Protein AF-A0A7S0JKM4-F1 (afdb_monomer)

Radius of gyration: 18.08 Å; Cα contacts (8 Å, |Δi|>4): 110; chains: 1; bounding box: 40×35×52 Å

Sequence (111 aa):
ELDNLFEAEGPIAHAQELAADAFGAEHTYFLVNGSTSGVIAAILACVKLWLYSLGSHGIAERAVPAVLLPRNAHRSALHALVSSGARPVWLTPEYDETSGLPLGVSAEAVR

Solvent-accessible surface area (backbone atoms only — not comparable to full-atom values): 6849 Å² total; per-residue (Å²): 132,91,66,44,88,94,66,47,78,46,71,57,36,54,52,25,52,54,46,7,65,75,71,74,42,97,72,48,81,89,70,93,66,52,68,50,52,51,49,25,51,52,49,41,50,53,51,51,51,54,57,58,73,60,48,90,74,60,72,54,98,73,80,65,51,72,43,82,42,52,68,84,57,57,71,40,56,54,50,24,30,69,75,58,64,36,44,78,43,77,37,77,52,49,60,40,89,87,79,67,45,75,46,70,75,56,75,74,80,74,109

Structure (mmCIF, N/CA/C/O backbone):
data_AF-A0A7S0JKM4-F1
#
_entry.id   AF-A0A7S0JKM4-F1
#
loop_
_atom_site.group_PDB
_atom_site.id
_atom_site.type_symbol
_atom_site.label_atom_id
_atom_site.label_alt_id
_atom_site.label_comp_id
_atom_site.label_asym_id
_atom_site.label_entity_id
_atom_site.label_seq_id
_atom_site.pdbx_PDB_ins_code
_atom_site.Cartn_x
_atom_site.Cartn_y
_atom_site.Cartn_z
_atom_site.occupancy
_atom_site.B_iso_or_equiv
_atom_site.auth_seq_id
_atom_site.auth_comp_id
_atom_site.auth_asym_id
_atom_site.auth_atom_id
_atom_site.pdbx_PDB_model_num
ATOM 1 N N . GLU A 1 1 ? -18.509 12.571 22.315 1.00 69.44 1 GLU A N 1
ATOM 2 C CA . GLU A 1 1 ? -17.187 12.989 22.827 1.00 69.44 1 GLU A CA 1
ATOM 3 C C . GLU A 1 1 ? -16.189 13.055 21.682 1.00 69.44 1 GLU A C 1
ATOM 5 O O . GLU A 1 1 ? -16.500 12.568 20.600 1.00 69.44 1 GLU A O 1
ATOM 10 N N . LEU A 1 2 ? -15.050 13.712 21.901 1.00 84.94 2 LEU A N 1
ATOM 11 C CA . LEU A 1 2 ? -13.910 13.688 20.981 1.00 84.94 2 LEU A CA 1
ATOM 12 C C . LEU A 1 2 ? -13.167 12.354 21.146 1.00 84.94 2 LEU A C 1
ATOM 14 O O . LEU A 1 2 ? -13.077 11.847 22.258 1.00 84.94 2 LEU A O 1
ATOM 18 N N . ASP A 1 3 ? -12.660 11.810 20.045 1.00 93.44 3 ASP A N 1
ATOM 19 C CA . ASP A 1 3 ? -12.012 10.493 19.963 1.00 93.44 3 ASP A CA 1
ATOM 20 C C . ASP A 1 3 ? -10.525 10.643 19.602 1.00 93.44 3 ASP A C 1
ATOM 22 O O . ASP A 1 3 ? -10.103 11.695 19.104 1.00 93.44 3 ASP A O 1
ATOM 26 N N . ASN A 1 4 ? -9.729 9.602 19.846 1.00 94.00 4 ASN A N 1
ATOM 27 C CA . ASN A 1 4 ? -8.301 9.569 19.552 1.00 94.00 4 ASN A CA 1
ATOM 28 C C . ASN A 1 4 ? -8.030 8.729 18.299 1.00 94.00 4 ASN A C 1
ATOM 30 O O . ASN A 1 4 ? -8.201 7.521 18.302 1.00 94.00 4 ASN A O 1
ATOM 34 N N . LEU A 1 5 ? -7.512 9.344 17.234 1.00 93.38 5 LEU A N 1
ATOM 35 C CA . LEU A 1 5 ? -7.213 8.638 15.982 1.00 93.38 5 LEU A CA 1
ATOM 36 C C . LEU A 1 5 ? -6.232 7.459 16.148 1.00 93.38 5 LEU A C 1
ATOM 38 O O . LEU A 1 5 ? -6.315 6.489 15.401 1.00 93.38 5 LEU A O 1
ATOM 42 N N . PHE A 1 6 ? -5.282 7.548 17.085 1.00 90.56 6 PHE A N 1
ATOM 43 C CA . PHE A 1 6 ? -4.260 6.509 17.276 1.00 90.56 6 PHE A CA 1
ATOM 44 C C . PHE A 1 6 ? -4.768 5.293 18.060 1.00 90.56 6 PHE A C 1
ATOM 46 O O . PHE A 1 6 ? -4.123 4.248 18.042 1.00 90.56 6 PHE A O 1
ATOM 53 N N . GLU A 1 7 ? -5.906 5.443 18.731 1.00 93.25 7 GLU A N 1
ATOM 54 C CA . GLU A 1 7 ? -6.568 4.432 19.551 1.00 93.25 7 GLU A CA 1
ATOM 55 C C . GLU A 1 7 ? -8.074 4.687 19.445 1.00 93.25 7 GLU A C 1
ATOM 57 O O . GLU A 1 7 ? -8.722 5.150 20.379 1.00 93.25 7 GLU A O 1
ATOM 62 N N . ALA A 1 8 ? -8.590 4.523 18.226 1.00 94.25 8 ALA A N 1
ATOM 63 C CA . ALA A 1 8 ? -9.966 4.864 17.910 1.00 94.25 8 ALA A CA 1
ATOM 64 C C . ALA A 1 8 ? -10.910 3.831 18.532 1.00 94.25 8 ALA A C 1
ATOM 66 O O . ALA A 1 8 ? -10.847 2.651 18.184 1.00 94.25 8 ALA A O 1
ATOM 67 N N . GLU A 1 9 ? -11.810 4.289 19.402 1.00 95.19 9 GLU A N 1
ATOM 68 C CA . GLU A 1 9 ? -12.798 3.429 20.075 1.00 95.19 9 GLU A CA 1
ATOM 69 C C . GLU A 1 9 ? -14.242 3.925 19.904 1.00 95.19 9 GLU A C 1
ATOM 71 O O . GLU A 1 9 ? -15.188 3.170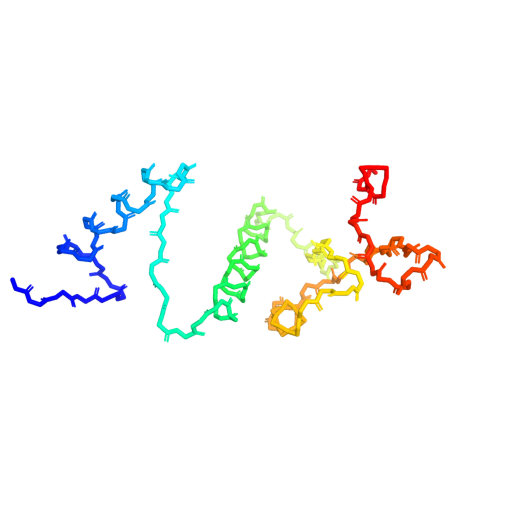 20.124 1.00 95.19 9 GLU A O 1
ATOM 76 N N . GLY A 1 10 ? -14.437 5.187 19.509 1.00 95.56 10 GLY A N 1
ATOM 77 C CA . GLY A 1 10 ? -15.752 5.819 19.430 1.00 95.56 10 GLY A CA 1
ATOM 78 C C . GLY A 1 10 ? -16.121 6.253 18.007 1.00 95.56 10 GLY A C 1
ATOM 79 O O . GLY A 1 10 ? -16.145 5.427 17.091 1.00 95.56 10 GLY A O 1
ATOM 80 N N . PRO A 1 11 ? -16.476 7.535 17.782 1.00 97.00 11 PRO A N 1
ATOM 81 C CA . PRO A 1 11 ? -16.954 7.997 16.481 1.00 97.00 11 PRO A CA 1
ATOM 82 C C . PRO A 1 11 ? -15.953 7.791 15.335 1.00 97.00 11 PRO A C 1
ATOM 84 O O . PRO A 1 11 ? -16.394 7.650 14.195 1.00 97.00 11 PRO A O 1
ATOM 87 N N . ILE A 1 12 ? -14.637 7.760 15.594 1.00 97.56 12 ILE A N 1
ATOM 88 C CA . ILE A 1 12 ? -13.638 7.484 14.549 1.00 97.56 12 ILE A CA 1
ATOM 89 C C . ILE A 1 12 ? -13.657 5.999 14.176 1.00 97.56 12 ILE A C 1
ATOM 91 O O . ILE A 1 12 ? -13.674 5.687 12.986 1.00 97.56 12 ILE A O 1
ATOM 95 N N . ALA A 1 13 ? -13.717 5.095 15.161 1.00 97.25 13 ALA A N 1
ATOM 96 C CA . ALA A 1 13 ? -13.805 3.655 14.913 1.00 97.25 13 ALA A CA 1
ATOM 97 C C . ALA A 1 13 ? -15.055 3.314 14.095 1.00 97.25 13 ALA A C 1
ATOM 99 O O . ALA A 1 13 ? -14.962 2.674 13.049 1.00 97.25 13 ALA A O 1
ATOM 100 N N . HIS A 1 14 ? -16.205 3.862 14.495 1.00 97.62 14 HIS A N 1
ATOM 101 C CA . HIS A 1 14 ? -17.451 3.672 13.759 1.00 97.62 14 HIS A CA 1
ATOM 102 C C . HIS A 1 14 ? -17.385 4.237 12.330 1.00 97.62 14 HIS A C 1
ATOM 104 O O . HIS A 1 14 ? -17.852 3.614 11.378 1.00 97.62 14 HIS A O 1
ATOM 110 N N . ALA A 1 15 ? -16.765 5.405 12.138 1.00 97.56 15 ALA A N 1
ATOM 111 C CA . ALA A 1 15 ? -16.575 5.963 10.801 1.00 97.56 15 ALA A CA 1
ATOM 112 C C . ALA A 1 15 ? -15.644 5.100 9.929 1.00 97.56 15 ALA A C 1
ATOM 114 O O . ALA A 1 15 ? -15.858 5.002 8.720 1.00 97.56 15 ALA A O 1
ATOM 115 N N . GLN A 1 16 ? -14.632 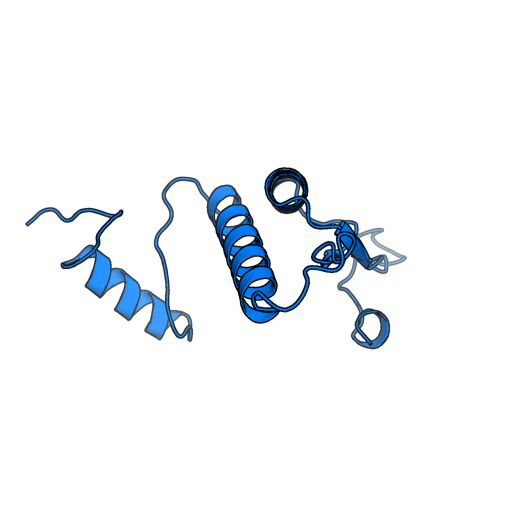4.463 10.523 1.00 98.06 16 GLN A N 1
ATOM 116 C CA . GLN A 1 16 ? -13.753 3.517 9.837 1.00 98.06 16 GLN A CA 1
ATOM 117 C C . GLN A 1 16 ? -14.478 2.220 9.444 1.00 98.06 16 GLN A C 1
ATOM 119 O O . GLN A 1 16 ? -14.238 1.726 8.344 1.00 98.06 16 GLN A O 1
ATOM 124 N N . GLU A 1 17 ? -15.383 1.703 10.281 1.00 98.44 17 GLU A N 1
ATOM 125 C CA . GLU A 1 17 ? -16.257 0.562 9.947 1.00 98.44 17 GLU A CA 1
ATOM 126 C C . GLU A 1 17 ? -17.170 0.894 8.762 1.00 98.44 17 GLU A C 1
ATOM 128 O O . GLU A 1 17 ? -17.167 0.187 7.757 1.00 98.44 17 GLU A O 1
ATOM 133 N N . LEU A 1 18 ? -17.871 2.033 8.821 1.00 98.69 18 LEU A N 1
ATOM 134 C CA . LEU A 1 18 ? -18.725 2.495 7.721 1.00 98.69 18 LEU A CA 1
ATOM 135 C C . LEU A 1 18 ? -17.935 2.702 6.423 1.00 98.69 18 LEU A C 1
ATOM 137 O O . LEU A 1 18 ? -18.433 2.419 5.333 1.00 98.69 18 LEU A O 1
ATOM 141 N N . ALA A 1 19 ? -16.703 3.205 6.518 1.00 98.50 19 ALA A N 1
ATOM 142 C CA . ALA A 1 19 ? -15.831 3.348 5.360 1.00 98.50 19 ALA A CA 1
ATOM 143 C C . ALA A 1 19 ? -15.392 1.983 4.806 1.00 98.50 19 ALA A C 1
ATOM 145 O O . ALA A 1 19 ? -15.367 1.813 3.589 1.00 98.50 19 ALA A O 1
ATOM 146 N N . ALA A 1 20 ? -15.085 1.009 5.667 1.00 98.62 20 ALA A N 1
ATOM 147 C CA . ALA A 1 20 ? -14.757 -0.351 5.246 1.00 98.62 20 ALA A CA 1
ATOM 148 C C . ALA A 1 20 ? -15.916 -0.984 4.460 1.00 98.62 20 ALA A C 1
ATOM 150 O O . ALA A 1 20 ? -15.693 -1.466 3.348 1.00 98.62 20 ALA A O 1
ATOM 151 N N . ASP A 1 21 ? -17.147 -0.848 4.958 1.00 98.62 21 ASP A N 1
ATOM 152 C CA . ASP A 1 21 ? -18.358 -1.294 4.261 1.00 98.62 21 ASP A CA 1
ATOM 153 C C . ASP A 1 21 ? -18.541 -0.578 2.916 1.00 98.62 21 ASP A C 1
ATOM 155 O O . ASP A 1 21 ? -18.803 -1.210 1.891 1.00 98.62 21 ASP A O 1
ATOM 159 N N . ALA A 1 22 ? -18.361 0.746 2.889 1.00 98.69 22 ALA A N 1
ATOM 160 C CA . ALA A 1 22 ? -18.532 1.547 1.678 1.00 98.69 22 ALA A CA 1
ATOM 161 C C . ALA A 1 22 ? -17.497 1.226 0.585 1.00 98.69 22 ALA A C 1
ATOM 163 O O . ALA A 1 22 ? -17.820 1.283 -0.603 1.00 98.69 22 ALA A O 1
ATOM 164 N N . PHE A 1 23 ? -16.259 0.900 0.969 1.00 98.00 23 PHE A N 1
ATOM 165 C CA . PHE A 1 23 ? -15.170 0.580 0.038 1.00 98.00 23 PHE A CA 1
ATOM 166 C C . PHE A 1 23 ? -15.003 -0.923 -0.226 1.00 98.00 23 PHE A C 1
ATOM 168 O O . PHE A 1 23 ? -14.186 -1.296 -1.069 1.00 98.00 23 PHE A O 1
ATOM 175 N N . GLY A 1 24 ? -15.767 -1.783 0.456 1.00 98.25 24 GLY A N 1
ATOM 176 C CA . GLY A 1 24 ? -15.666 -3.238 0.328 1.00 98.25 24 GLY A CA 1
ATOM 177 C C . GLY A 1 24 ? -14.347 -3.805 0.864 1.00 98.25 24 GLY A C 1
ATOM 178 O O . GLY A 1 24 ? -13.802 -4.743 0.284 1.00 98.25 24 GLY A O 1
ATOM 179 N N . ALA A 1 25 ? -13.810 -3.216 1.934 1.00 98.06 25 ALA A N 1
ATOM 180 C CA . ALA A 1 25 ? -12.582 -3.656 2.594 1.00 98.06 25 ALA A CA 1
ATOM 181 C C . ALA A 1 25 ? -12.892 -4.374 3.916 1.00 98.06 25 ALA A C 1
ATOM 183 O O . ALA A 1 25 ? -13.885 -4.075 4.564 1.00 98.06 25 ALA A O 1
ATOM 184 N N . GLU A 1 26 ? -12.010 -5.277 4.356 1.00 98.00 26 GLU A N 1
ATOM 185 C CA . GLU A 1 26 ? -12.120 -5.900 5.689 1.00 98.00 26 GLU A CA 1
ATOM 186 C C . GLU A 1 26 ? -11.900 -4.869 6.809 1.00 98.00 26 GLU A C 1
ATOM 188 O O . GLU A 1 26 ? -12.604 -4.862 7.813 1.00 98.00 26 GLU A O 1
ATOM 193 N N . HIS A 1 27 ? -10.951 -3.950 6.605 1.00 96.94 27 HIS A N 1
ATOM 194 C CA . HIS A 1 27 ? -10.652 -2.858 7.524 1.00 96.94 27 HIS A CA 1
ATOM 195 C C . HIS A 1 27 ? -10.291 -1.586 6.752 1.00 96.94 27 HIS A C 1
ATOM 197 O O . HIS A 1 27 ? -9.611 -1.641 5.726 1.00 96.94 27 HIS A O 1
ATOM 203 N N . THR A 1 28 ? -10.683 -0.427 7.286 1.00 97.38 28 THR A N 1
ATOM 204 C CA . THR A 1 28 ? -10.234 0.892 6.818 1.00 97.38 28 THR A CA 1
ATOM 205 C C . THR A 1 28 ? -9.568 1.645 7.961 1.00 97.38 28 THR A C 1
ATOM 207 O O . THR A 1 28 ? -10.074 1.648 9.078 1.00 97.38 28 THR A O 1
ATOM 210 N N . TYR A 1 29 ? -8.450 2.316 7.673 1.00 96.44 29 TYR A N 1
ATOM 211 C CA . TYR A 1 29 ? -7.749 3.194 8.611 1.00 96.44 29 TYR A CA 1
ATOM 212 C C . TYR A 1 29 ? -7.711 4.618 8.073 1.00 96.44 29 TYR A C 1
ATOM 214 O O . TYR A 1 29 ? -7.337 4.844 6.920 1.00 96.44 29 TYR A O 1
ATOM 222 N N . PHE A 1 30 ? -8.077 5.589 8.908 1.00 97.00 30 PHE A N 1
ATOM 223 C CA . PHE A 1 30 ? -7.989 6.997 8.538 1.00 97.00 30 PHE A CA 1
ATOM 224 C C . PHE A 1 30 ? -6.564 7.517 8.708 1.00 97.00 30 PHE A C 1
ATOM 226 O O . PHE A 1 30 ? -5.872 7.227 9.681 1.00 97.00 30 PHE A O 1
ATOM 233 N N . LEU A 1 31 ? -6.116 8.304 7.731 1.00 96.38 31 LEU A N 1
ATOM 234 C CA . LEU A 1 31 ? -4.761 8.835 7.665 1.00 96.38 31 LEU A CA 1
ATOM 235 C C . LEU A 1 31 ? -4.816 10.353 7.543 1.00 96.38 31 LEU A C 1
ATOM 237 O O . LEU A 1 31 ? -5.515 10.890 6.689 1.00 96.38 31 LEU A O 1
ATOM 241 N N . VAL A 1 32 ? -4.015 11.042 8.353 1.00 96.06 32 VAL A N 1
ATOM 242 C CA . VAL A 1 32 ? -3.940 12.516 8.365 1.00 96.06 32 VAL A CA 1
ATOM 243 C C . VAL A 1 32 ? -2.719 13.071 7.629 1.00 96.06 32 VAL A C 1
ATOM 245 O O . VAL A 1 32 ? -2.555 14.281 7.539 1.00 96.06 32 VAL A O 1
ATOM 248 N N . ASN A 1 33 ? -1.865 12.201 7.077 1.00 96.38 33 ASN A N 1
ATOM 249 C CA . ASN A 1 33 ? -0.633 12.586 6.375 1.00 96.38 33 ASN A CA 1
ATOM 250 C C . ASN A 1 33 ? -0.603 12.097 4.911 1.00 96.38 33 ASN A C 1
ATOM 252 O O . ASN A 1 33 ? 0.447 11.779 4.343 1.00 96.38 33 ASN A O 1
ATOM 256 N N . GLY A 1 34 ? -1.795 12.028 4.309 1.00 96.50 34 GLY A N 1
ATOM 257 C CA . GLY A 1 34 ? -2.022 11.648 2.917 1.00 96.50 34 GLY A CA 1
ATOM 258 C C . GLY A 1 34 ? -1.651 10.199 2.581 1.00 96.50 34 GLY A C 1
ATOM 259 O O . GLY A 1 34 ? -1.236 9.404 3.426 1.00 96.50 34 GLY A O 1
ATOM 260 N N . SER A 1 35 ? -1.764 9.846 1.299 1.00 97.44 35 SER A N 1
ATOM 261 C CA . SER A 1 35 ? -1.484 8.483 0.824 1.00 97.44 35 SER A CA 1
ATOM 262 C C . SER A 1 35 ? -0.028 8.061 1.033 1.00 97.44 35 SER A C 1
ATOM 264 O O . SER A 1 35 ? 0.256 6.873 1.158 1.00 97.44 35 SER A O 1
ATOM 266 N N . THR A 1 36 ? 0.906 9.016 1.113 1.00 97.81 36 THR A N 1
ATOM 267 C CA . THR A 1 36 ? 2.324 8.740 1.387 1.00 97.81 36 THR A CA 1
ATOM 268 C C . THR A 1 36 ? 2.509 7.953 2.682 1.00 97.81 36 THR A C 1
ATOM 270 O O . THR A 1 36 ? 3.194 6.931 2.655 1.00 97.81 36 THR A O 1
ATOM 273 N N . SER A 1 37 ? 1.886 8.373 3.792 1.00 97.25 37 SER A N 1
ATOM 274 C CA . SER A 1 37 ? 2.004 7.635 5.057 1.00 97.25 37 SER A CA 1
ATOM 275 C C . SER A 1 37 ? 1.324 6.271 4.989 1.00 97.25 37 SER A C 1
ATOM 277 O O . SER A 1 37 ? 1.844 5.316 5.555 1.00 97.25 37 SER A O 1
ATOM 279 N N . GLY A 1 38 ? 0.212 6.163 4.256 1.00 97.69 38 GLY A N 1
ATOM 280 C CA . GLY A 1 38 ? -0.504 4.900 4.060 1.00 97.69 38 GLY A CA 1
ATOM 281 C C . GLY A 1 38 ? 0.325 3.856 3.319 1.00 97.69 38 GLY A C 1
ATOM 282 O O .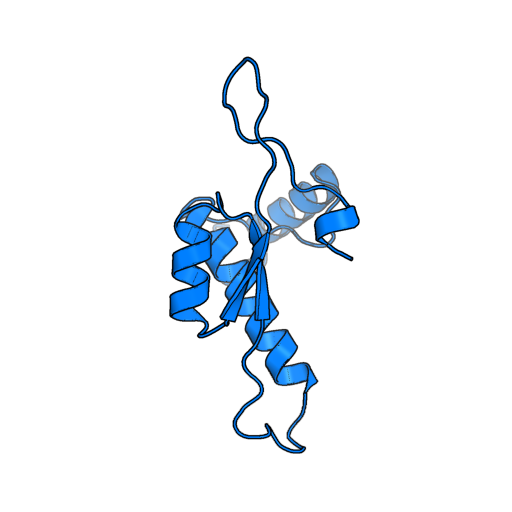 GLY A 1 38 ? 0.475 2.739 3.802 1.00 97.69 38 GLY A O 1
ATOM 283 N N . VAL A 1 39 ? 0.937 4.235 2.190 1.00 98.19 39 VAL A N 1
ATOM 284 C CA . VAL A 1 39 ? 1.812 3.334 1.417 1.00 98.19 39 VAL A CA 1
ATOM 285 C C . VAL A 1 39 ? 3.013 2.883 2.250 1.00 98.19 39 VAL A C 1
ATOM 287 O O . VAL A 1 39 ? 3.364 1.704 2.232 1.00 98.19 39 VAL A O 1
ATOM 290 N N . ILE A 1 40 ? 3.630 3.801 3.001 1.00 98.38 40 ILE A N 1
ATOM 291 C CA . ILE A 1 40 ? 4.769 3.473 3.867 1.00 98.38 40 ILE A CA 1
ATOM 292 C C . ILE A 1 40 ? 4.347 2.503 4.977 1.00 98.38 40 ILE A C 1
ATOM 294 O O . ILE A 1 40 ? 5.003 1.478 5.162 1.00 98.38 40 ILE A O 1
ATOM 298 N N . ALA A 1 41 ? 3.246 2.791 5.677 1.00 97.44 41 ALA A N 1
ATOM 299 C CA . ALA A 1 41 ? 2.728 1.939 6.745 1.00 97.44 41 ALA A CA 1
ATOM 300 C C . ALA A 1 41 ? 2.363 0.538 6.234 1.00 97.44 41 ALA A C 1
ATOM 302 O O . ALA A 1 41 ? 2.766 -0.451 6.845 1.00 97.44 41 ALA A O 1
ATOM 303 N N . ALA A 1 42 ? 1.679 0.448 5.089 1.00 97.31 42 ALA A N 1
ATOM 304 C CA . ALA A 1 42 ? 1.283 -0.821 4.484 1.00 97.31 42 ALA A CA 1
ATOM 305 C C . ALA A 1 42 ? 2.497 -1.698 4.138 1.00 97.31 42 ALA A C 1
ATOM 307 O O . ALA A 1 42 ? 2.558 -2.857 4.542 1.00 97.31 42 ALA A O 1
ATOM 308 N N . ILE A 1 43 ? 3.502 -1.142 3.450 1.00 98.00 43 ILE A N 1
ATOM 309 C CA . ILE A 1 43 ? 4.708 -1.898 3.080 1.00 98.00 43 ILE A CA 1
ATOM 310 C C . ILE A 1 43 ? 5.484 -2.336 4.331 1.00 98.00 43 ILE A C 1
ATOM 312 O O . ILE A 1 43 ? 5.886 -3.496 4.416 1.00 98.00 43 ILE A O 1
ATOM 316 N N . LEU A 1 44 ? 5.670 -1.450 5.318 1.00 97.50 44 LEU A N 1
ATOM 317 C CA . LEU A 1 44 ? 6.367 -1.794 6.564 1.00 97.50 44 LEU A CA 1
ATOM 318 C C . LEU A 1 44 ? 5.649 -2.906 7.337 1.00 97.50 44 LEU A C 1
ATOM 320 O O . LEU A 1 44 ? 6.305 -3.835 7.810 1.00 97.50 44 LEU A O 1
ATOM 324 N N . ALA A 1 45 ? 4.319 -2.836 7.442 1.00 96.44 45 ALA A N 1
ATOM 325 C CA . ALA A 1 45 ? 3.515 -3.857 8.104 1.00 96.44 45 ALA A CA 1
ATOM 326 C C . ALA A 1 45 ? 3.642 -5.215 7.398 1.00 96.44 45 ALA A C 1
ATOM 328 O O . ALA A 1 45 ? 3.951 -6.210 8.053 1.00 96.44 45 ALA A O 1
ATOM 329 N N . CYS A 1 46 ? 3.504 -5.253 6.068 1.00 95.81 46 CYS A N 1
ATOM 330 C CA . CYS A 1 46 ? 3.644 -6.484 5.286 1.00 95.81 46 CYS A CA 1
ATOM 331 C C . CYS A 1 46 ? 5.044 -7.098 5.406 1.00 95.81 46 CYS A C 1
ATOM 333 O O . CYS A 1 46 ? 5.167 -8.302 5.624 1.00 95.81 46 CYS A O 1
ATOM 335 N N . VAL A 1 47 ? 6.103 -6.285 5.316 1.00 95.12 47 VAL A N 1
ATOM 336 C CA . VAL A 1 47 ? 7.486 -6.765 5.477 1.00 95.12 47 VAL A CA 1
ATOM 337 C C . VAL A 1 47 ? 7.705 -7.334 6.878 1.00 95.12 47 VAL A C 1
ATOM 339 O O . VAL A 1 47 ? 8.280 -8.411 7.026 1.00 95.12 47 VAL A O 1
ATOM 342 N N . LYS A 1 48 ? 7.212 -6.645 7.912 1.00 92.44 48 LYS A N 1
ATOM 343 C CA . LYS A 1 48 ? 7.318 -7.094 9.303 1.00 92.44 48 LYS A CA 1
ATOM 344 C C . LYS A 1 48 ? 6.578 -8.416 9.531 1.00 92.44 48 LYS A C 1
ATOM 346 O O . LYS A 1 48 ? 7.136 -9.322 10.142 1.00 92.44 48 LYS A O 1
ATOM 351 N N . LEU A 1 49 ? 5.357 -8.549 9.010 1.00 91.94 49 LEU A N 1
ATOM 352 C CA . LEU A 1 49 ? 4.574 -9.787 9.083 1.00 91.94 49 LEU A CA 1
ATOM 353 C C . LEU A 1 49 ? 5.255 -10.938 8.336 1.00 91.94 49 LEU A C 1
ATOM 355 O O . LEU A 1 49 ? 5.333 -12.044 8.867 1.00 91.94 49 LEU A O 1
ATOM 359 N N . TRP A 1 50 ? 5.804 -10.675 7.147 1.00 90.69 50 TRP A N 1
ATOM 360 C CA . TRP A 1 50 ? 6.568 -11.670 6.396 1.00 90.69 50 TRP A CA 1
ATOM 361 C C . TRP A 1 50 ? 7.778 -12.165 7.193 1.00 90.69 50 TRP A C 1
ATOM 363 O O . TRP A 1 50 ? 7.962 -13.372 7.334 1.00 90.69 50 TRP A O 1
ATOM 373 N N . LEU A 1 51 ? 8.548 -11.252 7.796 1.00 87.31 51 LEU A N 1
ATOM 374 C CA . LEU A 1 51 ? 9.679 -11.607 8.657 1.00 87.31 51 LEU A CA 1
ATOM 375 C C . LEU A 1 51 ? 9.243 -12.451 9.863 1.00 87.31 51 LEU A C 1
ATOM 377 O O . LEU A 1 51 ? 9.899 -13.441 10.174 1.00 87.31 51 LEU A O 1
ATOM 381 N N . TYR A 1 52 ? 8.126 -12.109 10.513 1.00 86.38 52 TYR A N 1
ATOM 382 C CA . TYR A 1 52 ? 7.596 -12.911 11.621 1.00 86.38 52 TYR A CA 1
ATOM 383 C C . TYR A 1 52 ? 7.150 -14.311 11.191 1.00 86.38 52 TYR A C 1
ATOM 385 O O . TYR A 1 52 ? 7.328 -15.261 11.954 1.00 86.38 52 TYR A O 1
ATOM 393 N N . SER A 1 53 ? 6.616 -14.458 9.975 1.00 85.12 53 SER A N 1
ATOM 394 C CA . SER A 1 53 ? 6.149 -15.750 9.454 1.00 85.12 53 SER A CA 1
ATOM 395 C C . SER A 1 53 ? 7.271 -16.778 9.261 1.00 85.12 53 SER A C 1
ATOM 397 O O . SER A 1 53 ? 7.016 -17.978 9.310 1.00 85.12 53 SER A O 1
ATOM 399 N N . LEU A 1 54 ? 8.521 -16.325 9.107 1.00 79.38 54 LEU A N 1
ATOM 400 C CA . LEU A 1 54 ? 9.691 -17.198 8.957 1.00 79.38 54 LEU A CA 1
ATOM 401 C C . LEU A 1 54 ? 10.144 -17.849 10.279 1.00 79.38 54 LEU A C 1
ATOM 403 O O . LEU A 1 54 ? 10.936 -18.791 10.259 1.00 79.38 54 LEU A O 1
ATOM 407 N N . GLY A 1 55 ? 9.619 -17.399 11.425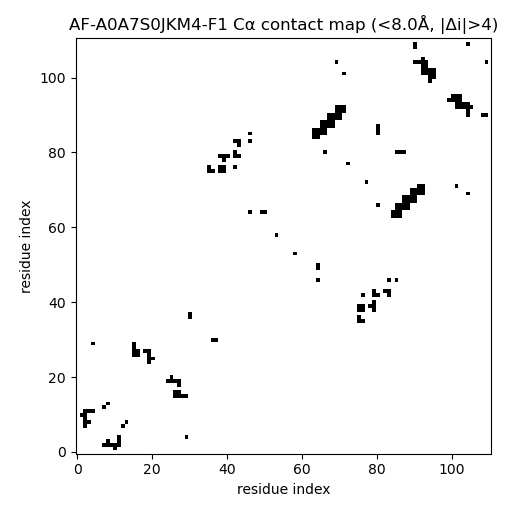 1.00 70.75 55 GLY A N 1
ATOM 408 C CA . GLY A 1 55 ? 9.922 -17.950 12.747 1.00 70.75 55 GLY A CA 1
ATOM 409 C C . GLY A 1 55 ? 11.373 -17.755 13.217 1.00 70.75 55 GLY A C 1
ATOM 410 O O . GLY A 1 55 ? 12.218 -17.176 12.541 1.00 70.75 55 GLY A O 1
ATOM 411 N N . SER A 1 56 ? 11.676 -18.265 14.416 1.00 60.38 56 SER A N 1
ATOM 412 C CA . SER A 1 56 ? 13.020 -18.228 15.028 1.00 60.38 56 SER A CA 1
ATOM 413 C C . SER A 1 56 ? 13.992 -19.271 14.456 1.00 60.38 56 SER A C 1
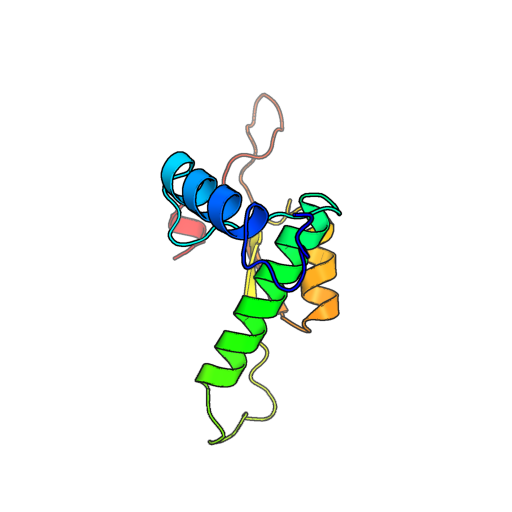ATOM 415 O O . SER A 1 56 ? 15.155 -19.314 14.861 1.00 60.38 56 SER A O 1
ATOM 417 N N . HIS A 1 57 ? 13.528 -20.144 13.555 1.00 53.47 57 HIS A N 1
ATOM 418 C CA . HIS A 1 57 ? 14.310 -21.244 12.986 1.00 53.47 57 HIS A CA 1
ATOM 419 C C . HIS A 1 57 ? 15.194 -20.738 11.858 1.00 53.47 57 HIS A C 1
ATOM 421 O O . HIS A 1 57 ? 14.954 -21.017 10.689 1.00 53.47 57 HIS A O 1
ATOM 427 N N . GLY A 1 58 ? 16.215 -19.977 12.243 1.00 51.53 58 GLY A N 1
ATOM 428 C CA . GLY A 1 58 ? 17.197 -19.459 11.318 1.00 51.53 58 GLY A CA 1
ATOM 429 C C . GLY A 1 58 ? 16.533 -18.559 10.289 1.00 51.53 58 GLY A C 1
ATOM 430 O O . GLY A 1 58 ? 16.293 -18.958 9.151 1.00 51.53 58 GLY A O 1
ATOM 431 N N . ILE A 1 59 ? 16.426 -17.276 10.631 1.00 55.16 59 ILE A N 1
ATOM 432 C CA . ILE A 1 59 ? 17.004 -16.286 9.725 1.00 55.16 59 ILE A CA 1
ATOM 433 C C . ILE A 1 59 ? 18.373 -16.843 9.323 1.00 55.16 59 ILE A C 1
ATOM 435 O O . ILE A 1 59 ? 19.380 -16.597 9.980 1.00 55.16 59 ILE A O 1
ATOM 439 N N . ALA A 1 60 ? 18.422 -17.648 8.255 1.00 56.84 60 ALA A N 1
ATOM 440 C CA . ALA A 1 60 ? 19.596 -17.670 7.420 1.00 56.84 60 ALA A CA 1
ATOM 441 C C . ALA A 1 60 ? 19.891 -16.186 7.260 1.00 56.84 60 ALA A C 1
ATOM 443 O O . ALA A 1 60 ? 18.979 -15.440 6.887 1.00 56.84 60 ALA A O 1
ATOM 444 N N . GLU A 1 61 ? 21.088 -15.753 7.645 1.00 54.06 61 GLU A N 1
ATOM 445 C CA . GLU A 1 61 ? 21.532 -14.353 7.759 1.00 54.06 61 GLU A CA 1
ATOM 446 C C . GLU A 1 61 ? 21.424 -13.559 6.427 1.00 54.06 61 GLU A C 1
ATOM 448 O O . GLU A 1 61 ? 22.074 -12.544 6.217 1.00 54.06 61 GLU A O 1
ATOM 453 N N . ARG A 1 62 ? 20.634 -14.059 5.472 1.00 57.66 62 ARG A N 1
ATOM 454 C CA . ARG A 1 62 ? 20.531 -13.759 4.054 1.00 57.66 62 ARG A CA 1
ATOM 455 C C . ARG A 1 62 ? 19.090 -13.656 3.535 1.00 57.66 62 ARG A C 1
ATOM 457 O O . ARG A 1 62 ? 18.925 -13.291 2.373 1.00 57.66 62 ARG A O 1
ATOM 464 N N . ALA A 1 63 ? 18.053 -13.978 4.317 1.00 72.56 63 ALA A N 1
ATOM 465 C CA . ALA A 1 63 ? 16.669 -13.840 3.852 1.00 72.56 63 ALA A CA 1
ATOM 466 C C . ALA A 1 63 ? 16.226 -12.367 3.912 1.00 72.56 63 ALA A C 1
ATOM 468 O O . ALA A 1 63 ? 15.676 -11.899 4.905 1.00 72.56 63 ALA A O 1
ATOM 469 N N . VAL A 1 64 ? 16.504 -11.620 2.843 1.00 84.19 64 VAL A N 1
ATOM 470 C CA . VAL A 1 64 ? 16.060 -10.229 2.698 1.00 84.19 64 VAL A CA 1
ATOM 471 C C . VAL A 1 64 ? 14.627 -10.226 2.149 1.00 84.19 64 VAL A C 1
ATOM 473 O O . VAL A 1 64 ? 14.415 -10.802 1.075 1.00 84.19 64 VAL A O 1
ATOM 476 N N . PRO A 1 65 ? 13.651 -9.588 2.829 1.00 91.06 65 PRO A N 1
ATOM 477 C CA . PRO A 1 65 ? 12.282 -9.496 2.335 1.00 91.06 65 PRO A CA 1
ATOM 478 C C . PRO A 1 65 ? 12.277 -8.849 0.955 1.00 91.06 65 PRO A C 1
ATOM 480 O O . PRO A 1 65 ? 12.963 -7.853 0.731 1.00 91.06 65 PRO A O 1
ATOM 483 N N . ALA A 1 66 ? 11.517 -9.416 0.024 1.00 92.81 66 ALA A N 1
ATOM 484 C CA . ALA A 1 66 ? 11.389 -8.888 -1.325 1.00 92.81 66 ALA A CA 1
ATOM 485 C C . ALA A 1 66 ? 9.999 -8.280 -1.528 1.00 92.81 66 ALA A C 1
ATOM 487 O O . ALA A 1 66 ? 9.004 -8.864 -1.109 1.00 92.81 66 ALA A O 1
ATOM 488 N N . VAL A 1 67 ? 9.932 -7.124 -2.191 1.00 96.00 67 VAL A N 1
ATOM 489 C CA . VAL A 1 67 ? 8.667 -6.454 -2.529 1.00 96.00 67 VAL A CA 1
ATOM 490 C C . VAL A 1 67 ? 8.626 -6.215 -4.034 1.00 96.00 67 VAL A C 1
ATOM 492 O O . VAL A 1 67 ? 9.529 -5.587 -4.593 1.00 96.00 67 VAL A O 1
ATOM 495 N N . LEU A 1 68 ? 7.587 -6.729 -4.691 1.00 95.69 68 LEU A N 1
ATOM 496 C CA . LEU A 1 68 ? 7.342 -6.494 -6.112 1.00 95.69 68 LEU A CA 1
ATOM 497 C C . LEU A 1 68 ? 6.763 -5.092 -6.298 1.00 95.69 68 LEU A C 1
ATOM 499 O O . LEU A 1 68 ? 5.771 -4.740 -5.661 1.00 95.69 68 LEU A O 1
ATOM 503 N N . LEU A 1 69 ? 7.378 -4.295 -7.171 1.00 95.94 69 LEU A N 1
ATOM 504 C CA . LEU A 1 69 ? 6.926 -2.938 -7.475 1.00 95.94 69 LEU A CA 1
ATOM 505 C C . LEU A 1 69 ? 7.092 -2.630 -8.962 1.00 95.94 69 LEU A C 1
ATOM 507 O O . LEU A 1 69 ? 8.117 -2.989 -9.551 1.00 95.94 69 LEU A O 1
ATOM 511 N N . PRO A 1 70 ? 6.146 -1.898 -9.572 1.00 94.69 70 PRO A N 1
ATOM 512 C CA . PRO A 1 70 ? 6.348 -1.397 -10.915 1.00 94.69 70 PRO A CA 1
ATOM 513 C C . PRO A 1 70 ? 7.471 -0.355 -10.925 1.00 94.69 70 PRO A C 1
ATOM 515 O O . PRO A 1 70 ? 7.694 0.371 -9.951 1.00 94.69 70 PRO A O 1
ATOM 518 N N . ARG A 1 71 ? 8.209 -0.259 -12.032 1.00 93.62 71 ARG A N 1
ATOM 519 C CA . ARG A 1 71 ? 9.378 0.627 -12.124 1.00 93.62 71 ARG A CA 1
ATOM 520 C C . ARG A 1 71 ? 9.012 2.114 -12.061 1.00 93.62 71 ARG A C 1
ATOM 522 O O . ARG A 1 71 ? 9.854 2.927 -11.694 1.00 93.62 71 ARG A O 1
ATOM 529 N N . ASN A 1 72 ? 7.759 2.445 -12.363 1.00 93.94 72 ASN A N 1
ATOM 530 C CA . ASN A 1 72 ? 7.167 3.775 -12.224 1.00 93.94 72 ASN A CA 1
ATOM 531 C C . ASN A 1 72 ? 6.485 4.000 -10.853 1.00 93.94 72 ASN A C 1
ATOM 533 O O . ASN A 1 72 ? 5.673 4.915 -10.724 1.00 93.94 72 ASN A O 1
ATOM 537 N N . ALA A 1 73 ? 6.785 3.184 -9.832 1.00 95.56 73 ALA A N 1
ATOM 538 C CA . ALA A 1 73 ? 6.219 3.346 -8.494 1.00 95.56 73 ALA A CA 1
ATOM 539 C C . ALA A 1 73 ? 6.489 4.742 -7.902 1.00 95.56 73 ALA A C 1
ATOM 541 O O . ALA A 1 73 ? 7.559 5.333 -8.072 1.00 95.56 73 ALA A O 1
ATOM 542 N N . HIS A 1 74 ? 5.516 5.252 -7.144 1.00 96.81 74 HIS A N 1
ATOM 543 C CA . HIS A 1 74 ? 5.614 6.556 -6.494 1.00 96.81 74 HIS A CA 1
ATOM 544 C C . HIS A 1 74 ? 6.740 6.596 -5.443 1.00 96.81 74 HIS A C 1
ATOM 546 O O . HIS A 1 74 ? 7.062 5.594 -4.801 1.00 96.81 74 HIS A O 1
ATOM 552 N N . ARG A 1 75 ? 7.303 7.789 -5.199 1.00 97.50 75 ARG A N 1
ATOM 553 C CA . ARG A 1 75 ? 8.438 7.993 -4.274 1.00 97.50 75 ARG A CA 1
ATOM 554 C C . ARG A 1 75 ? 8.169 7.483 -2.854 1.00 97.50 75 ARG A C 1
ATOM 556 O O . ARG A 1 75 ? 9.099 7.050 -2.185 1.00 97.50 75 ARG A O 1
ATOM 563 N N . SER A 1 76 ? 6.911 7.482 -2.410 1.00 98.25 76 SER A N 1
ATOM 564 C CA . SER A 1 76 ? 6.514 6.928 -1.107 1.00 98.25 76 SER A CA 1
ATOM 565 C C . SER A 1 76 ? 6.814 5.430 -0.978 1.00 98.25 76 SER A C 1
ATOM 567 O O . SER A 1 76 ? 7.290 5.003 0.070 1.00 98.25 76 SER A O 1
ATOM 569 N N . ALA A 1 77 ? 6.618 4.641 -2.038 1.00 98.12 77 ALA A N 1
ATOM 570 C CA . ALA A 1 77 ? 6.966 3.220 -2.039 1.00 98.12 77 ALA A CA 1
ATOM 571 C C . ALA A 1 77 ? 8.487 3.020 -1.957 1.00 98.12 77 ALA A C 1
ATOM 573 O O . ALA A 1 77 ? 8.962 2.157 -1.225 1.00 98.12 77 ALA A O 1
ATOM 574 N N . LEU A 1 78 ? 9.263 3.873 -2.638 1.00 97.75 78 LEU A N 1
ATOM 575 C CA . LEU A 1 78 ? 10.726 3.861 -2.542 1.00 97.75 78 LEU A CA 1
ATOM 576 C C . LEU A 1 78 ? 11.206 4.193 -1.125 1.00 97.75 78 LEU A C 1
ATOM 578 O O . LEU A 1 78 ? 12.097 3.523 -0.611 1.00 97.75 78 LEU A O 1
ATOM 582 N N . HIS A 1 79 ? 10.598 5.189 -0.472 1.00 98.00 79 HIS A N 1
ATOM 583 C CA . HIS A 1 79 ? 10.901 5.503 0.927 1.00 98.00 79 HIS A CA 1
ATOM 584 C C . HIS A 1 79 ? 10.598 4.311 1.840 1.00 98.00 79 HIS A C 1
ATOM 586 O O . HIS A 1 79 ? 11.410 3.988 2.700 1.00 98.00 79 HIS A O 1
ATOM 592 N N . ALA A 1 80 ? 9.489 3.606 1.608 1.00 98.12 80 ALA A N 1
ATOM 593 C CA . ALA A 1 80 ? 9.148 2.413 2.373 1.00 98.12 80 ALA A CA 1
ATOM 594 C C . ALA A 1 80 ? 10.168 1.273 2.197 1.00 98.12 80 ALA A C 1
ATOM 596 O O . ALA A 1 80 ? 10.499 0.603 3.173 1.00 98.12 80 ALA A O 1
ATOM 597 N N . LEU A 1 81 ? 10.715 1.067 0.990 1.00 97.38 81 LEU A N 1
ATOM 598 C CA . LEU A 1 81 ? 11.810 0.108 0.765 1.00 97.38 81 LEU A CA 1
ATOM 599 C C . LEU A 1 81 ? 13.056 0.478 1.574 1.00 97.38 81 LEU A C 1
ATOM 601 O O . LEU A 1 81 ? 13.622 -0.374 2.252 1.00 97.38 81 LEU A O 1
ATOM 605 N N . VAL A 1 82 ? 13.456 1.754 1.539 1.00 96.88 82 VAL A N 1
ATOM 606 C CA . VAL A 1 82 ? 14.615 2.248 2.299 1.00 96.88 82 VAL A CA 1
ATOM 607 C C . VAL A 1 82 ? 14.397 2.056 3.800 1.00 96.88 82 VAL A C 1
ATOM 609 O O . VAL A 1 82 ? 15.293 1.579 4.488 1.00 96.88 82 VAL A O 1
ATOM 612 N N . SER A 1 83 ? 13.203 2.377 4.305 1.00 96.75 83 SER A N 1
ATOM 613 C CA . SER A 1 83 ? 12.866 2.222 5.724 1.00 96.75 83 SER A CA 1
ATOM 614 C C . SER A 1 83 ? 12.745 0.761 6.166 1.00 96.75 83 SER A C 1
ATOM 616 O O . SER A 1 83 ? 13.061 0.450 7.309 1.00 96.75 83 SER A O 1
ATOM 618 N N . SER A 1 84 ? 12.275 -0.129 5.290 1.00 94.88 84 SER A N 1
ATOM 619 C CA . SER A 1 84 ? 12.067 -1.550 5.607 1.00 94.88 84 SER A CA 1
ATOM 620 C C . SER A 1 84 ? 13.309 -2.418 5.403 1.00 94.88 84 SER A C 1
ATOM 622 O O . SER A 1 84 ? 13.365 -3.525 5.933 1.00 94.88 84 SER A O 1
ATOM 624 N N . GLY A 1 85 ? 14.279 -1.962 4.605 1.00 93.62 85 GLY A N 1
ATOM 625 C CA . GLY A 1 85 ? 15.401 -2.787 4.148 1.00 93.62 85 GLY A CA 1
ATOM 626 C C . GLY A 1 85 ? 15.000 -3.858 3.126 1.00 93.62 85 GLY A C 1
ATOM 627 O O . GLY A 1 85 ? 15.812 -4.721 2.793 1.00 93.62 85 GLY A O 1
ATOM 628 N N . ALA A 1 86 ? 13.762 -3.824 2.624 1.00 94.75 86 ALA A N 1
ATOM 629 C CA . ALA A 1 86 ? 13.291 -4.792 1.650 1.00 94.75 86 ALA A CA 1
ATOM 630 C C . ALA A 1 86 ? 13.939 -4.578 0.276 1.00 94.75 86 ALA A C 1
ATOM 632 O O . ALA A 1 86 ? 14.100 -3.455 -0.210 1.00 94.75 86 ALA A O 1
ATOM 633 N N . ARG A 1 87 ? 14.275 -5.685 -0.386 1.00 95.31 87 ARG A N 1
ATOM 634 C CA . ARG A 1 87 ? 14.814 -5.688 -1.742 1.00 95.31 87 ARG A CA 1
ATOM 635 C C . ARG A 1 87 ? 13.674 -5.504 -2.749 1.00 95.31 87 ARG A C 1
ATOM 637 O O . ARG A 1 87 ? 12.751 -6.320 -2.772 1.00 95.31 87 ARG A O 1
ATOM 644 N N . PRO A 1 88 ? 13.737 -4.510 -3.644 1.00 95.94 88 PRO A N 1
ATOM 645 C CA . PRO A 1 88 ? 12.757 -4.409 -4.711 1.00 95.94 88 PRO A CA 1
ATOM 646 C C . PRO A 1 88 ? 12.958 -5.500 -5.765 1.00 95.94 88 PRO A C 1
ATOM 648 O O . PRO A 1 88 ? 14.087 -5.831 -6.144 1.00 95.94 88 PRO A O 1
ATOM 651 N N . VAL A 1 89 ? 11.845 -6.000 -6.289 1.00 95.75 89 VAL A N 1
ATOM 652 C CA . VAL A 1 89 ? 11.776 -6.736 -7.553 1.00 95.75 89 VAL A CA 1
ATOM 653 C C . VAL A 1 89 ? 10.997 -5.862 -8.527 1.00 95.75 89 VAL A C 1
ATOM 655 O O . VAL A 1 89 ? 9.819 -5.583 -8.310 1.00 95.75 89 VAL A O 1
ATOM 658 N N . TRP A 1 90 ? 11.681 -5.360 -9.554 1.00 95.19 90 TRP A N 1
ATOM 659 C CA . TRP A 1 90 ? 11.107 -4.379 -10.469 1.00 95.19 90 TRP A CA 1
ATOM 660 C C . TRP A 1 90 ? 10.303 -5.043 -11.577 1.00 95.19 90 TRP A C 1
ATOM 662 O O . TRP A 1 90 ? 10.817 -5.909 -12.280 1.00 95.19 90 TRP A O 1
ATOM 672 N N . LEU A 1 91 ? 9.081 -4.558 -11.767 1.00 94.69 91 LEU A N 1
ATOM 673 C CA . LEU A 1 91 ? 8.228 -4.887 -12.901 1.00 94.69 91 LEU A CA 1
ATOM 674 C C . LEU A 1 91 ? 8.284 -3.713 -13.877 1.00 94.69 91 LEU A C 1
ATOM 676 O O . LEU A 1 91 ? 7.931 -2.591 -13.513 1.00 94.69 91 LEU A O 1
ATOM 680 N N . THR A 1 92 ? 8.781 -3.929 -15.090 1.00 91.81 92 THR A N 1
ATOM 681 C CA . THR A 1 92 ? 8.861 -2.864 -16.098 1.00 91.81 92 THR A CA 1
ATOM 682 C C . THR A 1 92 ? 7.494 -2.710 -16.760 1.00 91.81 92 THR A C 1
ATOM 684 O O . THR A 1 92 ? 7.047 -3.665 -17.390 1.00 91.81 92 THR A O 1
ATOM 687 N N . PRO A 1 93 ? 6.817 -1.553 -16.625 1.00 91.50 93 PRO A N 1
ATOM 688 C CA . PRO A 1 93 ? 5.571 -1.316 -17.340 1.00 91.50 93 PRO A CA 1
ATOM 689 C C . PRO A 1 93 ? 5.829 -1.231 -18.844 1.00 91.50 93 PRO A C 1
ATOM 691 O O . PRO A 1 93 ? 6.871 -0.725 -19.273 1.00 91.50 93 PRO A O 1
ATOM 694 N N . GLU A 1 94 ? 4.864 -1.688 -19.629 1.00 92.50 94 GLU A N 1
ATOM 695 C CA . GLU A 1 94 ? 4.809 -1.385 -21.056 1.00 92.50 94 GLU A CA 1
ATOM 696 C C . GLU A 1 94 ? 4.448 0.093 -21.254 1.00 92.50 94 GLU A C 1
ATOM 698 O O . GLU A 1 94 ? 3.958 0.755 -20.337 1.00 92.50 94 GLU A O 1
ATOM 703 N N . TYR A 1 95 ? 4.706 0.631 -22.440 1.00 93.19 95 TYR A N 1
ATOM 704 C CA . TYR A 1 95 ? 4.378 2.013 -22.780 1.00 93.19 95 TYR A CA 1
ATOM 705 C C . TYR A 1 95 ? 3.518 2.020 -24.033 1.00 93.19 95 TYR A C 1
ATOM 707 O O . TYR A 1 95 ? 3.791 1.283 -24.977 1.00 93.19 95 TYR A O 1
ATOM 715 N N . ASP A 1 96 ? 2.489 2.859 -24.034 1.00 95.12 96 ASP A N 1
ATOM 716 C CA . ASP A 1 96 ? 1.664 3.072 -25.214 1.00 95.12 96 ASP A CA 1
ATOM 717 C C . ASP A 1 96 ? 2.493 3.764 -26.303 1.00 95.12 96 ASP A C 1
ATOM 719 O O . ASP A 1 96 ? 3.032 4.850 -26.082 1.00 95.12 96 ASP A O 1
ATOM 723 N N . GLU A 1 97 ? 2.593 3.154 -27.485 1.00 95.19 97 GLU A N 1
ATOM 724 C CA . GLU A 1 97 ? 3.469 3.647 -28.559 1.00 95.19 97 GLU A CA 1
ATOM 725 C C . GLU A 1 97 ? 3.040 5.015 -29.108 1.00 95.19 97 GLU A C 1
ATOM 727 O O . GLU A 1 97 ? 3.867 5.757 -29.636 1.00 95.19 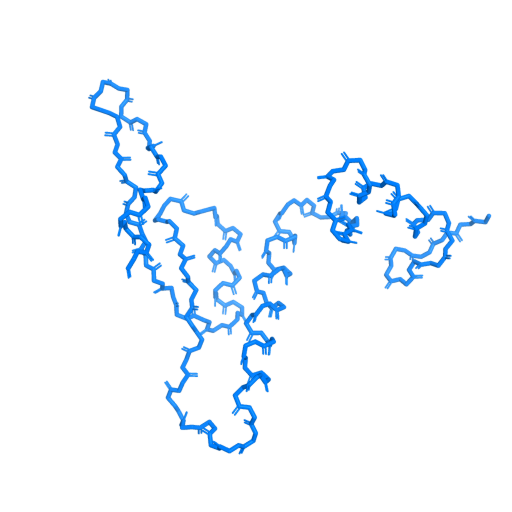97 GLU A O 1
ATOM 732 N N . THR A 1 98 ? 1.758 5.370 -28.979 1.00 97.19 98 THR A N 1
ATOM 733 C CA . THR A 1 98 ? 1.223 6.625 -29.528 1.00 97.19 98 THR A CA 1
ATOM 734 C C . THR A 1 98 ? 1.399 7.790 -28.556 1.00 97.19 98 THR A C 1
ATOM 736 O O . THR A 1 98 ? 1.840 8.870 -28.944 1.00 97.19 98 THR A O 1
ATOM 739 N N . SER A 1 99 ? 1.033 7.592 -27.290 1.00 96.06 99 SER A N 1
ATOM 740 C CA . SER A 1 99 ? 1.033 8.632 -26.255 1.00 96.06 99 SER A CA 1
ATOM 741 C C . SER A 1 99 ? 2.313 8.667 -25.419 1.00 96.06 99 SER A C 1
ATOM 743 O O . SER A 1 99 ? 2.568 9.665 -24.745 1.00 96.06 99 SER A O 1
ATOM 745 N N . GLY A 1 100 ? 3.109 7.593 -25.426 1.00 94.06 100 GLY A N 1
ATOM 746 C CA . GLY A 1 100 ? 4.286 7.434 -24.569 1.00 94.06 100 GLY A CA 1
ATOM 747 C C . GLY A 1 100 ? 3.951 7.281 -23.082 1.00 94.06 100 GLY A C 1
ATOM 748 O O . GLY A 1 100 ? 4.846 7.367 -22.239 1.00 94.06 100 GLY A O 1
ATOM 749 N N . LEU A 1 101 ? 2.674 7.090 -22.733 1.00 94.56 101 LEU A N 1
ATOM 750 C CA . LEU A 1 101 ? 2.244 6.921 -21.350 1.00 94.56 101 LEU A CA 1
ATOM 751 C C . LEU A 1 101 ? 2.506 5.488 -20.871 1.00 94.56 101 LEU A C 1
ATOM 753 O O . LEU A 1 101 ? 2.343 4.542 -21.646 1.00 94.56 101 LEU A O 1
ATOM 757 N N . PRO A 1 102 ? 2.890 5.302 -19.595 1.00 92.56 102 PRO A N 1
ATOM 758 C CA . PRO A 1 102 ? 3.057 3.970 -19.041 1.00 92.56 102 PRO A CA 1
ATOM 759 C C . PRO A 1 102 ? 1.702 3.265 -18.959 1.00 92.56 102 PRO A C 1
ATOM 761 O O . PRO A 1 102 ? 0.728 3.810 -18.435 1.00 92.56 102 PRO A O 1
ATOM 764 N N . LEU A 1 103 ? 1.669 2.031 -19.442 1.00 92.75 103 LEU A N 1
ATOM 765 C CA . LEU A 1 103 ? 0.562 1.105 -19.276 1.00 92.75 103 LEU A CA 1
ATOM 766 C C . LEU A 1 10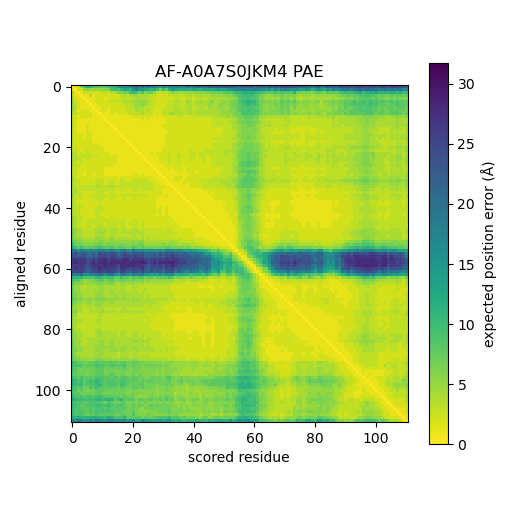3 ? 0.648 0.406 -17.910 1.00 92.75 103 LEU A C 1
ATOM 768 O O . LEU A 1 103 ? 1.558 0.629 -17.105 1.00 92.75 103 LEU A O 1
ATOM 772 N N . GLY A 1 104 ? -0.345 -0.436 -17.627 1.00 89.88 104 GLY A N 1
ATOM 773 C CA . GLY A 1 104 ? -0.333 -1.305 -16.455 1.00 89.88 104 GLY A CA 1
ATOM 774 C C . GLY A 1 104 ? 0.744 -2.392 -16.540 1.00 89.88 104 GLY A C 1
ATOM 775 O O . GLY A 1 104 ? 1.356 -2.624 -17.580 1.00 89.88 104 GLY A O 1
ATOM 776 N N . VAL A 1 105 ? 0.956 -3.090 -15.426 1.00 90.75 105 VAL A N 1
ATOM 777 C CA . VAL A 1 105 ? 1.783 -4.302 -15.405 1.00 90.75 105 VAL A CA 1
ATOM 778 C C . VAL A 1 105 ? 0.953 -5.478 -15.921 1.00 90.75 105 VAL A C 1
ATOM 780 O O . VAL A 1 105 ? -0.163 -5.695 -15.445 1.00 90.75 105 VAL A O 1
ATOM 783 N N . SER A 1 106 ? 1.490 -6.238 -16.876 1.00 89.69 106 SER A N 1
ATOM 784 C CA . SER A 1 106 ? 0.821 -7.424 -17.415 1.00 89.69 106 SER A CA 1
ATOM 785 C C . SER A 1 106 ? 0.806 -8.572 -16.398 1.00 89.69 106 SER A C 1
ATOM 787 O O . SER A 1 106 ? 1.705 -8.712 -15.569 1.00 89.69 106 SER A O 1
ATOM 789 N N . ALA A 1 107 ? -0.213 -9.434 -16.462 1.00 89.75 107 ALA A N 1
ATOM 790 C CA . ALA A 1 107 ? -0.306 -10.593 -15.569 1.00 89.75 107 ALA A CA 1
ATOM 791 C C . ALA A 1 107 ? 0.869 -11.570 -15.749 1.00 89.75 107 ALA A C 1
ATOM 793 O O . ALA A 1 107 ? 1.265 -12.239 -14.800 1.00 89.75 107 ALA A O 1
ATOM 794 N N . GLU A 1 108 ? 1.430 -11.645 -16.957 1.00 89.56 108 GLU A N 1
ATOM 795 C CA . GLU A 1 108 ? 2.603 -12.463 -17.261 1.00 89.56 108 GLU A CA 1
ATOM 796 C C . GLU A 1 108 ? 3.858 -11.962 -16.541 1.00 89.56 108 GLU A C 1
ATOM 798 O O . GLU A 1 108 ? 4.623 -12.775 -16.039 1.00 89.56 108 GLU A O 1
ATOM 803 N N . ALA A 1 109 ? 4.020 -10.644 -16.380 1.00 87.50 109 ALA A N 1
ATOM 804 C CA . ALA A 1 109 ? 5.154 -10.067 -15.659 1.00 87.50 109 ALA A CA 1
ATOM 805 C C . ALA A 1 109 ? 5.172 -10.397 -14.151 1.00 87.50 109 ALA A C 1
ATOM 807 O O . ALA A 1 109 ? 6.190 -10.179 -13.498 1.00 87.50 109 ALA A O 1
ATOM 808 N N . VAL A 1 110 ? 4.060 -10.887 -13.588 1.00 88.44 110 VAL A N 1
ATOM 809 C CA . VAL A 1 110 ? 3.915 -11.225 -12.157 1.00 88.44 110 VAL A CA 1
ATOM 810 C C . VAL A 1 110 ? 4.019 -12.740 -11.900 1.00 88.44 110 VAL A C 1
ATOM 812 O O . VAL A 1 110 ? 4.027 -13.158 -10.743 1.00 88.44 110 VAL A O 1
ATOM 815 N N . ARG A 1 111 ? 4.085 -13.567 -12.953 1.00 78.00 111 ARG A N 1
ATOM 816 C CA . ARG A 1 111 ? 4.238 -15.030 -12.844 1.00 78.00 111 ARG A CA 1
ATOM 817 C C . ARG A 1 111 ? 5.684 -15.433 -12.582 1.00 78.00 111 ARG A C 1
ATOM 819 O O . ARG A 1 111 ? 5.857 -16.416 -11.829 1.00 78.00 111 ARG A O 1
#

pLDDT: mean 91.49, std 10.81, range [51.53, 98.69]

Foldseek 3Di:
DDADLVDGDPPQLVVQVVVCVVVVHPTGHDDPPPVLVVLLVVLLVVLVVVVVVVPPPDPVVPPAAED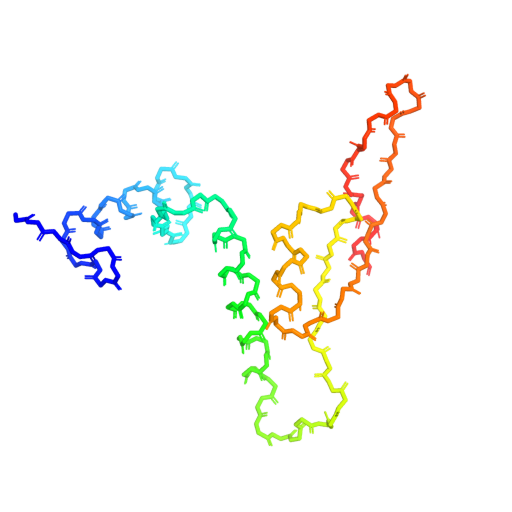EDEPPDDVSNVVSCVVNVHHYDYQYFDADPPPRHGDDGDPVSVD

InterPro domains:
  IPR000310 Orn/Lys/Arg decarboxylase, major domain [PF01276] (1-107)
  IPR015421 Pyridoxal phosphate-dependent transferase, major domain [G3DSA:3.40.640.10] (1-111)
  IPR015424 Pyridoxal phosphate-dependent transferase [SSF53383] (2-110)
  IPR052357 Orn/Lys/Arg decarboxylase class-I [PTHR43277] (1-110)

Mean predicted aligned error: 5.21 Å

Organism: NCBI:txid127549

Secondary structure (DSSP, 8-state):
----GGG--SHHHHHHHHHHHHHT-S-----SSHHHHHHHHHHHHHHHHHHHHT-SS---TT---EEEEETT--HHHHHHHHHHTPEEEEEPPPB-TTT--B-PPPSGGG-

Nearest PDB structures (foldseek):
  7eiw-assembly1_B  TM=6.484E-01  e=6.585E-02  Homo sapiens
  8or9-assembly1_A-2  TM=6.041E-01  e=5.369E-02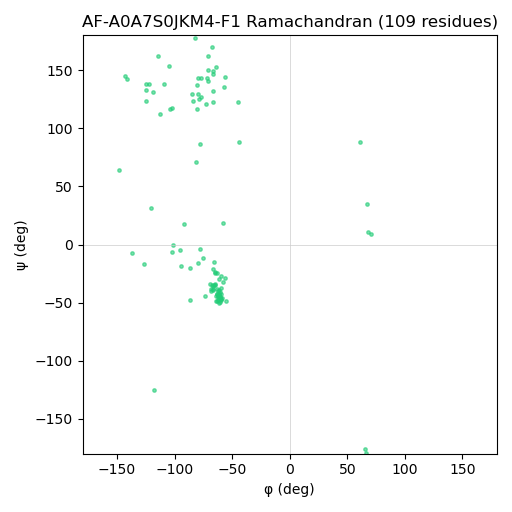  Homo sapiens
  3dzz-assembly1_B  TM=7.645E-01  e=1.827E-01  Lactobacillus delbrueckii subsp. bulgaricus ATCC BAA-365
  5k1r-assembly1_B  TM=5.649E-01  e=1.300E-01  Burkholderia pseudomallei K96243
  7eiy-assembly1_B  TM=5.500E-01  e=5.016E-02  Homo sapiens